Protein AF-A0A354MSX0-F1 (afdb_monomer)

Solvent-accessible surface area (backbone atoms only — not comparable to full-atom values): 4267 Å² total; per-residue (Å²): 131,61,94,89,53,90,86,81,75,86,79,52,98,83,65,55,71,82,73,57,71,82,51,74,69,51,37,52,52,60,17,68,36,65,67,49,77,50,63,53,63,87,61,40,62,65,51,63,61,42,57,70,68,38,73,43,86,79,42,43,76,45,67,74,103

Nearest PDB structures (foldseek):
  7jj8-assembly4_D  TM=8.239E-01  e=3.296E-03  Streptococcus pneumoniae R6
  7jj9-assembly1_A  TM=8.141E-01  e=4.334E-03  Streptococcus pneumoniae R6
  2o1e-assembly1_A  TM=8.301E-01  e=1.955E-02  Bacillus subtilis
  8svc-assembly1_A  TM=8.545E-01  e=4.761E-02  Klebsiella pneumoniae
  6r44-assembly1_A  TM=6.909E-01  e=5.098E-02  Pseudomonas aeruginosa PAO1

pLDDT: mean 85.01, std 8.43, range [53.22, 93.94]

Structure (mmCIF, N/CA/C/O backbone):
data_AF-A0A354MSX0-F1
#
_entry.id   AF-A0A354MSX0-F1
#
loop_
_atom_site.group_PDB
_atom_site.id
_atom_site.type_symbol
_atom_site.label_atom_id
_atom_site.label_alt_id
_atom_site.label_comp_id
_atom_site.label_asym_id
_atom_site.label_entity_id
_atom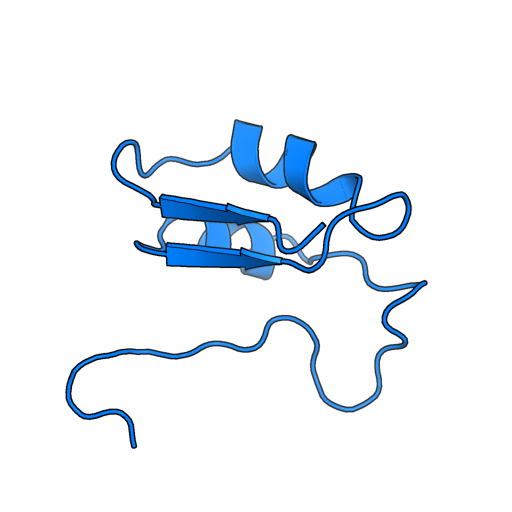_site.label_seq_id
_atom_site.pdbx_PDB_ins_code
_atom_site.Cartn_x
_atom_site.Cartn_y
_atom_site.Cartn_z
_atom_site.occupancy
_atom_site.B_iso_or_equiv
_atom_site.auth_seq_id
_atom_site.auth_comp_id
_atom_site.auth_asym_id
_atom_site.auth_atom_id
_atom_site.pdbx_PDB_model_num
ATOM 1 N N . GLN A 1 1 ? -2.646 -19.240 9.211 1.00 53.22 1 GLN A N 1
ATOM 2 C CA . GLN A 1 1 ? -3.717 -18.285 8.886 1.00 53.22 1 GLN A CA 1
ATOM 3 C C . GLN A 1 1 ? -3.740 -17.278 10.022 1.00 53.22 1 GLN A C 1
ATOM 5 O O . GLN A 1 1 ? -3.614 -17.702 11.164 1.00 53.22 1 GLN A O 1
ATOM 10 N N . ALA A 1 2 ? -3.723 -15.977 9.737 1.00 59.97 2 ALA A N 1
ATOM 11 C CA . ALA A 1 2 ? -3.973 -14.992 10.781 1.00 59.97 2 ALA A CA 1
ATOM 12 C C . ALA A 1 2 ? -5.493 -14.932 10.941 1.00 59.97 2 ALA A C 1
ATOM 14 O O . ALA A 1 2 ? -6.177 -14.375 10.094 1.00 59.97 2 ALA A O 1
ATOM 15 N N . ASP A 1 3 ? -6.033 -15.561 11.981 1.00 80.12 3 ASP A N 1
ATOM 16 C CA . ASP A 1 3 ? -7.488 -15.750 12.111 1.00 80.12 3 ASP A CA 1
ATOM 17 C C . ASP A 1 3 ? -8.267 -14.432 12.289 1.00 80.12 3 ASP A C 1
ATOM 19 O O . ASP A 1 3 ? -9.490 -14.418 12.204 1.00 80.12 3 ASP A O 1
ATOM 23 N N . ASN A 1 4 ? -7.555 -13.319 12.501 1.00 86.94 4 ASN A N 1
ATOM 24 C CA . ASN A 1 4 ? -8.118 -11.987 12.718 1.00 86.94 4 ASN A CA 1
ATOM 25 C C . ASN A 1 4 ? -7.630 -10.937 11.704 1.00 86.94 4 ASN A C 1
ATOM 27 O O . ASN A 1 4 ? -7.902 -9.757 11.900 1.00 86.94 4 ASN A O 1
ATOM 31 N N . ALA A 1 5 ? -6.857 -11.323 10.682 1.00 86.31 5 ALA A N 1
ATOM 32 C CA . ALA A 1 5 ? -6.317 -10.370 9.716 1.00 86.31 5 ALA A CA 1
ATOM 33 C C . ALA A 1 5 ? -6.143 -10.997 8.332 1.00 86.31 5 ALA A C 1
ATOM 35 O O . ALA A 1 5 ? -5.585 -12.087 8.189 1.00 86.31 5 ALA A O 1
ATOM 36 N N . GLU A 1 6 ? -6.567 -10.265 7.308 1.00 89.25 6 GLU A N 1
ATOM 37 C CA . GLU A 1 6 ? -6.257 -10.576 5.920 1.00 89.25 6 GLU A CA 1
ATOM 38 C C . GLU A 1 6 ? -4.930 -9.911 5.551 1.00 89.25 6 GLU A C 1
ATOM 40 O O . GLU A 1 6 ? -4.781 -8.694 5.639 1.00 89.25 6 GLU A O 1
ATOM 45 N N . ILE A 1 7 ? -3.936 -10.724 5.195 1.00 89.56 7 ILE A N 1
ATOM 46 C CA . ILE A 1 7 ? -2.599 -10.242 4.848 1.00 89.56 7 ILE A CA 1
ATOM 47 C C . ILE A 1 7 ? -2.399 -10.457 3.357 1.00 89.56 7 ILE A C 1
ATOM 49 O O . ILE A 1 7 ? -2.372 -11.596 2.889 1.00 89.56 7 ILE A O 1
ATOM 53 N N . THR A 1 8 ? -2.208 -9.353 2.640 1.00 90.06 8 THR A N 1
ATOM 54 C CA . THR A 1 8 ? -1.844 -9.353 1.225 1.00 90.06 8 THR A CA 1
ATOM 55 C C . THR A 1 8 ? -0.420 -8.843 1.076 1.00 90.06 8 THR A C 1
ATOM 57 O O . THR A 1 8 ? -0.085 -7.764 1.560 1.00 90.06 8 THR A O 1
ATOM 60 N N . MET A 1 9 ? 0.421 -9.619 0.398 1.00 89.19 9 MET A N 1
ATOM 61 C CA . MET A 1 9 ? 1.744 -9.172 -0.023 1.00 89.19 9 MET A CA 1
ATOM 62 C C . MET A 1 9 ? 1.622 -8.611 -1.439 1.00 89.19 9 MET A C 1
ATOM 64 O O . MET A 1 9 ? 1.166 -9.316 -2.333 1.00 89.19 9 MET A O 1
ATOM 68 N N . LEU A 1 10 ? 1.980 -7.339 -1.619 1.00 87.44 10 LEU A N 1
ATOM 69 C CA . LEU A 1 10 ? 1.904 -6.675 -2.924 1.00 87.44 10 LEU A CA 1
ATOM 70 C C . LEU A 1 10 ? 3.048 -7.098 -3.856 1.00 87.44 10 LEU A C 1
ATOM 72 O O . LEU A 1 10 ? 2.859 -7.267 -5.056 1.00 87.44 10 LEU A O 1
ATOM 76 N N . LEU A 1 11 ? 4.235 -7.318 -3.288 1.00 83.88 11 LEU A N 1
ATOM 77 C CA . LEU A 1 11 ? 5.386 -7.839 -4.014 1.00 83.88 11 LEU A CA 1
ATOM 78 C C . LEU A 1 11 ? 5.254 -9.361 -4.154 1.00 83.88 11 LEU A C 1
ATOM 80 O O . LEU A 1 11 ? 5.522 -10.099 -3.206 1.00 83.88 11 LEU A O 1
ATOM 84 N N . ASP A 1 12 ? 4.821 -9.831 -5.320 1.00 72.25 12 ASP A N 1
ATOM 85 C CA . ASP A 1 12 ? 4.679 -11.266 -5.578 1.00 72.25 12 ASP A CA 1
ATOM 86 C C . ASP A 1 12 ? 6.035 -11.943 -5.879 1.00 72.25 12 ASP A C 1
ATOM 88 O O . ASP A 1 12 ? 7.040 -11.292 -6.194 1.00 72.25 12 ASP A O 1
ATOM 92 N N . ASN A 1 13 ? 6.080 -13.275 -5.781 1.00 59.41 13 ASN A N 1
ATOM 93 C CA . ASN A 1 13 ? 7.314 -14.062 -5.888 1.00 59.41 13 ASN A CA 1
ATOM 94 C C . ASN A 1 13 ? 7.967 -13.944 -7.277 1.00 59.41 13 ASN A C 1
ATOM 96 O O . ASN A 1 13 ? 7.627 -14.675 -8.207 1.00 59.41 13 ASN A O 1
ATOM 100 N N . GLY A 1 14 ? 8.967 -13.068 -7.391 1.00 65.31 14 GLY A N 1
ATOM 101 C CA . GLY A 1 14 ? 9.806 -12.924 -8.584 1.00 65.31 14 GLY A CA 1
ATOM 102 C C . GLY A 1 14 ? 10.004 -11.488 -9.063 1.00 65.31 14 GLY A C 1
ATOM 103 O O . GLY A 1 14 ? 10.783 -11.281 -9.993 1.00 65.31 14 GLY A O 1
ATOM 104 N N . VAL A 1 15 ? 9.339 -10.508 -8.445 1.00 71.25 15 VAL A N 1
ATOM 105 C CA . VAL A 1 15 ? 9.551 -9.089 -8.749 1.00 71.25 15 VAL A CA 1
ATOM 106 C C . VAL A 1 15 ? 10.665 -8.532 -7.865 1.00 71.25 15 VAL A C 1
ATOM 108 O O . VAL A 1 15 ? 10.684 -8.741 -6.653 1.00 71.25 15 VAL A O 1
ATOM 111 N N . ASP A 1 16 ? 11.621 -7.848 -8.489 1.00 77.69 16 ASP A N 1
ATOM 112 C CA . ASP A 1 16 ? 12.684 -7.135 -7.788 1.00 77.69 16 ASP A CA 1
ATOM 113 C C . ASP A 1 16 ? 12.106 -5.918 -7.052 1.00 77.69 16 ASP A C 1
ATOM 115 O O . ASP A 1 16 ? 11.397 -5.111 -7.652 1.00 77.69 16 ASP A O 1
ATOM 119 N N . LEU A 1 17 ? 12.426 -5.783 -5.761 1.00 73.75 17 LEU A N 1
ATOM 120 C CA . LEU A 1 17 ? 11.910 -4.709 -4.904 1.00 73.75 17 LEU A CA 1
ATOM 121 C C . LEU A 1 17 ? 12.256 -3.320 -5.456 1.00 73.75 17 LEU A C 1
ATOM 123 O O . LEU A 1 17 ? 11.430 -2.418 -5.389 1.00 73.75 17 LEU A O 1
ATOM 127 N N . HIS A 1 18 ? 13.451 -3.148 -6.026 1.00 76.94 18 HIS A N 1
ATOM 128 C CA . HIS A 1 18 ? 13.897 -1.849 -6.537 1.00 76.94 18 HIS A CA 1
ATOM 129 C C . HIS A 1 18 ? 13.208 -1.447 -7.842 1.00 76.94 18 HIS A C 1
ATOM 131 O O . HIS A 1 18 ? 13.303 -0.294 -8.255 1.00 76.94 18 HIS A O 1
ATOM 137 N N . SER A 1 19 ? 12.532 -2.392 -8.493 1.00 78.81 19 SER A N 1
ATOM 138 C CA . SER A 1 19 ? 11.837 -2.191 -9.765 1.00 78.81 19 SER A CA 1
ATOM 139 C C . SER A 1 19 ? 10.324 -2.379 -9.637 1.00 78.81 19 SER A C 1
ATOM 141 O O . SER A 1 19 ? 9.620 -2.388 -10.649 1.00 78.81 19 SER A O 1
ATOM 143 N N . TYR A 1 20 ? 9.821 -2.589 -8.419 1.00 83.94 20 TYR A N 1
ATOM 144 C CA . TYR A 1 20 ? 8.407 -2.817 -8.188 1.00 83.94 20 TYR A CA 1
ATOM 145 C C . TYR A 1 20 ? 7.613 -1.544 -8.470 1.00 83.94 20 TYR A C 1
ATOM 147 O O . TYR A 1 20 ? 7.886 -0.481 -7.919 1.00 83.94 20 TYR A O 1
ATOM 155 N N . GLN A 1 21 ? 6.589 -1.690 -9.302 1.00 83.94 21 GLN A N 1
ATOM 156 C CA . GLN A 1 21 ? 5.584 -0.668 -9.525 1.00 83.94 21 G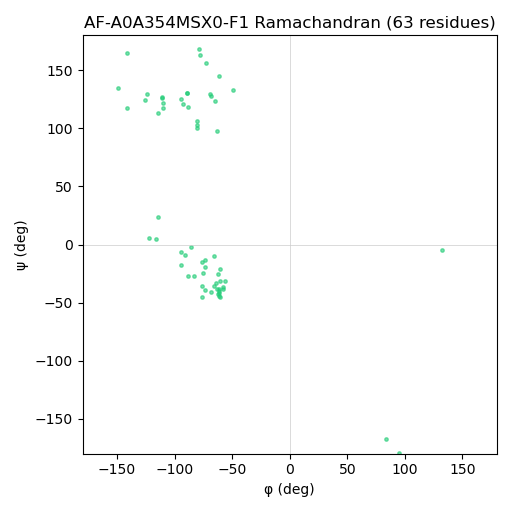LN A CA 1
ATOM 157 C C . GLN A 1 21 ? 4.217 -1.308 -9.269 1.00 83.94 21 GLN A C 1
ATOM 159 O O . GLN A 1 21 ? 3.912 -2.321 -9.907 1.00 83.94 21 GLN A O 1
ATOM 164 N N . PRO A 1 22 ? 3.386 -0.753 -8.371 1.00 86.94 22 PRO A N 1
ATOM 165 C CA . PRO A 1 22 ? 2.052 -1.281 -8.125 1.00 86.94 22 PRO A CA 1
ATOM 166 C C . PRO A 1 22 ? 1.191 -1.226 -9.384 1.00 86.94 22 PRO A C 1
ATOM 168 O O . PRO A 1 22 ? 1.251 -0.281 -10.176 1.00 86.94 22 PRO A O 1
ATOM 171 N N . THR A 1 23 ? 0.338 -2.231 -9.539 1.00 89.12 23 THR A N 1
ATOM 172 C CA . THR A 1 23 ? -0.733 -2.199 -10.534 1.00 89.12 23 THR A CA 1
ATOM 173 C C . THR A 1 23 ? -1.910 -1.358 -10.035 1.00 89.12 23 THR A C 1
ATOM 175 O O . THR A 1 23 ? -2.000 -1.013 -8.856 1.00 89.12 23 THR A O 1
ATOM 178 N N . ALA A 1 24 ? -2.859 -1.044 -10.920 1.00 88.56 24 ALA A N 1
ATOM 179 C CA . ALA A 1 24 ? -4.098 -0.379 -10.511 1.00 88.56 24 ALA A CA 1
ATOM 180 C C . ALA A 1 24 ? -4.868 -1.193 -9.453 1.00 88.56 24 ALA A C 1
ATOM 182 O O . ALA A 1 24 ? -5.414 -0.617 -8.514 1.00 88.56 24 ALA A O 1
ATOM 183 N N . ASP A 1 25 ? -4.855 -2.524 -9.565 1.00 88.75 25 ASP A N 1
ATOM 184 C CA . ASP A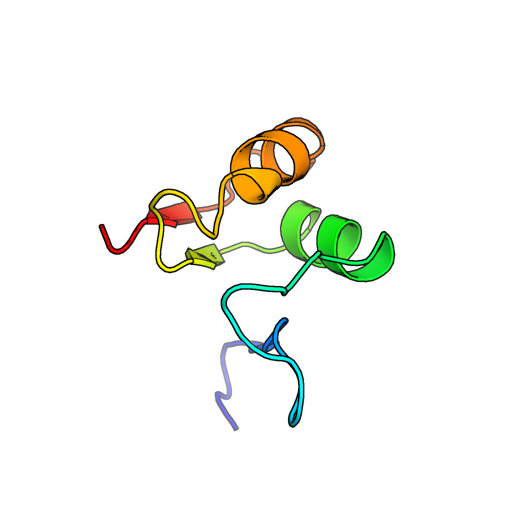 1 25 ? -5.497 -3.413 -8.594 1.00 88.75 25 ASP A CA 1
ATOM 185 C C . ASP A 1 25 ? -4.812 -3.337 -7.223 1.00 88.75 25 ASP A C 1
ATOM 187 O O . ASP A 1 25 ? -5.483 -3.383 -6.193 1.00 88.75 25 ASP A O 1
ATOM 191 N N . ASP A 1 26 ? -3.488 -3.175 -7.189 1.00 90.19 26 ASP A N 1
ATOM 192 C CA . ASP A 1 26 ? -2.743 -3.004 -5.939 1.00 90.19 26 ASP A CA 1
ATOM 193 C C . ASP A 1 26 ? -3.062 -1.666 -5.276 1.00 90.19 26 ASP A C 1
ATOM 195 O O . ASP A 1 26 ? -3.281 -1.622 -4.068 1.00 90.19 26 ASP A O 1
ATOM 199 N N . ILE A 1 27 ? -3.178 -0.588 -6.057 1.00 89.31 27 ILE A N 1
ATOM 200 C CA . ILE A 1 27 ? -3.583 0.729 -5.544 1.00 89.31 27 ILE A CA 1
ATOM 201 C C . ILE A 1 27 ? -4.993 0.665 -4.944 1.00 89.31 27 ILE A C 1
ATOM 203 O O . ILE A 1 27 ? -5.219 1.200 -3.861 1.00 89.31 27 ILE A O 1
ATOM 207 N N . ILE A 1 28 ? -5.927 -0.040 -5.592 1.00 88.81 28 ILE A N 1
ATOM 208 C CA . ILE A 1 28 ? -7.283 -0.240 -5.058 1.00 88.81 28 ILE A CA 1
ATOM 209 C C . ILE A 1 28 ? -7.235 -0.990 -3.720 1.00 88.81 28 ILE A C 1
ATOM 211 O O . ILE A 1 28 ? -7.896 -0.576 -2.768 1.00 88.81 28 ILE A O 1
ATOM 215 N N . LYS A 1 29 ? -6.426 -2.052 -3.611 1.00 90.00 29 LYS A N 1
ATOM 216 C CA . LYS A 1 29 ? -6.259 -2.793 -2.349 1.00 90.00 29 LYS A CA 1
ATOM 217 C C . LYS A 1 29 ? -5.663 -1.924 -1.245 1.00 90.00 29 LYS A C 1
ATOM 219 O O . LYS A 1 29 ? -6.133 -1.985 -0.115 1.00 90.00 29 LYS A O 1
ATOM 224 N N . ILE A 1 30 ? -4.650 -1.115 -1.561 1.00 91.56 30 ILE A N 1
ATOM 225 C CA . ILE A 1 30 ? -4.056 -0.166 -0.607 1.00 91.56 30 ILE A CA 1
ATOM 226 C C . ILE A 1 30 ? -5.115 0.839 -0.145 1.00 91.56 30 ILE A C 1
ATOM 228 O O . ILE A 1 30 ? -5.248 1.083 1.047 1.00 91.56 30 ILE A O 1
ATOM 232 N N . SER A 1 31 ? -5.900 1.383 -1.074 1.00 90.00 31 SER A N 1
ATOM 233 C CA . SER A 1 31 ? -6.931 2.387 -0.793 1.00 90.00 31 SER A CA 1
ATOM 234 C C . SER A 1 31 ? -8.034 1.901 0.160 1.00 90.00 31 SER A C 1
ATOM 236 O O . SER A 1 31 ? -8.610 2.714 0.891 1.00 90.00 31 SER A O 1
ATOM 238 N N . ASP A 1 32 ? -8.349 0.604 0.132 1.00 89.69 32 ASP A N 1
ATOM 239 C CA . ASP A 1 32 ? -9.410 -0.012 0.941 1.00 89.69 32 ASP A CA 1
ATOM 240 C C . ASP A 1 32 ? -8.901 -0.612 2.265 1.00 89.69 32 ASP A C 1
ATOM 242 O O . ASP A 1 32 ? -9.683 -0.851 3.182 1.00 89.69 32 ASP A O 1
ATOM 246 N N . CYS A 1 33 ? -7.594 -0.848 2.409 1.00 93.00 33 CYS A N 1
ATOM 247 C CA . CYS A 1 33 ? -7.065 -1.537 3.584 1.00 93.00 33 CYS A CA 1
ATOM 248 C C . CYS A 1 33 ? -7.088 -0.679 4.864 1.00 93.00 33 CYS A C 1
ATOM 250 O O . CYS A 1 33 ? -7.067 0.553 4.832 1.00 93.00 33 CYS A O 1
ATOM 252 N N . ASP A 1 34 ? -7.092 -1.345 6.022 1.00 93.56 34 ASP A N 1
ATOM 253 C CA . ASP A 1 34 ? -7.014 -0.687 7.334 1.00 93.56 34 ASP A CA 1
ATOM 254 C C . ASP A 1 34 ? -5.573 -0.349 7.748 1.00 93.56 34 ASP A C 1
ATO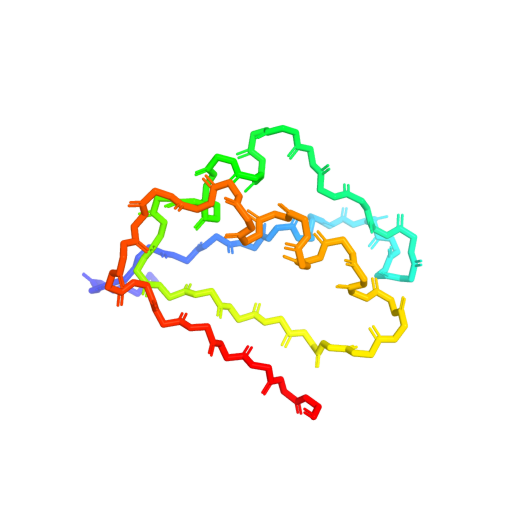M 256 O O . ASP A 1 34 ? -5.335 0.582 8.524 1.00 93.56 34 ASP A O 1
ATOM 260 N N . LEU A 1 35 ? -4.600 -1.119 7.254 1.00 93.06 35 LEU A N 1
ATOM 261 C CA . LEU A 1 35 ? -3.186 -0.996 7.591 1.00 93.06 35 LEU A CA 1
ATOM 262 C C . LEU A 1 35 ? -2.324 -1.239 6.351 1.00 93.06 35 LEU A C 1
ATOM 264 O O . LEU A 1 35 ? -2.278 -2.353 5.830 1.00 93.06 35 LEU A O 1
ATOM 268 N N . PHE A 1 36 ? -1.573 -0.216 5.958 1.00 93.94 36 PHE A N 1
ATOM 269 C CA . PHE A 1 36 ? -0.583 -0.280 4.896 1.00 93.94 36 PHE A CA 1
ATOM 270 C C . PHE A 1 36 ? 0.829 -0.142 5.476 1.00 93.94 36 PHE A C 1
ATOM 272 O O . PHE A 1 36 ? 1.124 0.804 6.211 1.00 93.94 36 PHE A O 1
ATOM 279 N N . VAL A 1 37 ? 1.705 -1.097 5.159 1.00 92.19 37 VAL A N 1
ATOM 280 C CA . VAL A 1 37 ? 3.098 -1.134 5.625 1.00 92.19 37 VAL A CA 1
ATOM 281 C C . VAL A 1 37 ? 4.020 -1.203 4.416 1.00 92.19 37 VAL A C 1
ATOM 283 O O . VAL A 1 37 ? 3.841 -2.067 3.559 1.00 92.19 37 VAL A O 1
ATOM 286 N N . TYR A 1 38 ? 5.013 -0.319 4.371 1.00 91.69 38 TYR A N 1
ATOM 287 C CA . TYR A 1 38 ? 6.001 -0.240 3.293 1.00 91.69 38 TYR A CA 1
ATOM 288 C C . TYR A 1 38 ? 7.392 0.085 3.854 1.00 91.69 38 TYR A C 1
ATOM 290 O O . TYR A 1 38 ? 7.528 0.454 5.024 1.00 91.69 38 TYR A O 1
ATOM 298 N N . VAL A 1 39 ? 8.439 -0.119 3.050 1.00 88.12 39 VAL A N 1
ATOM 299 C CA . VAL A 1 39 ? 9.827 0.015 3.516 1.00 88.12 39 VAL A CA 1
ATOM 300 C C . VAL A 1 39 ? 10.208 1.487 3.637 1.00 88.12 39 VAL A C 1
ATOM 302 O O . VAL A 1 39 ? 10.765 1.876 4.660 1.00 88.12 39 VAL A O 1
ATOM 305 N N . GLY A 1 40 ? 9.869 2.286 2.627 1.00 84.50 40 GLY A N 1
ATOM 306 C CA . GLY A 1 40 ? 10.210 3.696 2.493 1.00 84.50 40 GLY A CA 1
ATOM 307 C C . GLY A 1 40 ? 11.474 3.943 1.666 1.00 84.50 40 GLY A C 1
ATOM 308 O O . GLY A 1 40 ? 12.135 3.022 1.183 1.00 84.50 40 GLY A O 1
ATOM 309 N N . GLY A 1 41 ? 11.836 5.219 1.522 1.00 84.25 41 GLY A N 1
ATOM 310 C CA . GLY A 1 41 ? 13.000 5.655 0.743 1.00 84.25 41 GLY A CA 1
ATOM 311 C C . GLY A 1 41 ? 12.723 5.787 -0.758 1.00 84.25 41 GLY A C 1
ATOM 312 O O . GLY A 1 41 ? 11.575 5.776 -1.192 1.00 84.25 41 GLY A O 1
ATOM 313 N N . GLU A 1 42 ? 13.788 5.920 -1.553 1.00 79.88 42 GLU A N 1
ATOM 314 C CA . GLU A 1 42 ? 13.701 6.214 -2.997 1.00 79.88 42 GLU A CA 1
ATOM 315 C C . GLU A 1 42 ? 12.986 5.115 -3.805 1.00 79.88 42 GLU A C 1
ATOM 317 O O . GLU A 1 42 ? 12.416 5.387 -4.855 1.00 79.88 42 GLU A O 1
ATOM 322 N N . SER A 1 43 ? 12.983 3.865 -3.329 1.00 76.38 43 SER A N 1
ATOM 323 C CA . SER A 1 43 ? 12.301 2.759 -4.021 1.00 76.38 43 SER A CA 1
ATOM 324 C C . SER A 1 43 ? 10.773 2.779 -3.864 1.00 76.38 43 SER A C 1
ATOM 326 O O . SER A 1 43 ? 10.084 2.125 -4.641 1.00 76.38 43 SER A O 1
ATOM 328 N N . ASP A 1 44 ? 10.238 3.549 -2.911 1.00 83.56 44 ASP A N 1
ATOM 329 C CA . ASP A 1 44 ? 8.808 3.583 -2.581 1.00 83.56 44 ASP A CA 1
ATOM 330 C C . ASP A 1 44 ? 8.152 4.944 -2.898 1.00 83.56 44 ASP A C 1
ATOM 332 O O . ASP A 1 44 ? 7.105 5.273 -2.346 1.00 83.56 44 ASP A O 1
ATOM 336 N N . GLU A 1 45 ? 8.714 5.747 -3.814 1.00 84.50 45 GLU A N 1
ATOM 337 C CA . GLU A 1 45 ? 8.132 7.049 -4.213 1.00 84.50 45 GLU A CA 1
ATOM 338 C C . GLU A 1 45 ? 6.680 6.931 -4.716 1.00 84.50 45 GLU A C 1
ATOM 340 O O . GLU A 1 45 ? 5.853 7.816 -4.491 1.00 84.50 45 GLU A O 1
ATOM 345 N N . TRP A 1 46 ? 6.335 5.796 -5.331 1.00 86.12 46 TRP A N 1
ATOM 346 C CA . TRP A 1 46 ? 4.982 5.485 -5.800 1.00 86.12 46 TRP A CA 1
ATOM 347 C C . TRP A 1 46 ? 3.934 5.459 -4.676 1.00 86.12 46 TRP A C 1
ATOM 349 O O . TRP A 1 46 ? 2.739 5.605 -4.947 1.00 86.12 46 TRP A O 1
ATOM 359 N N . VAL A 1 47 ? 4.355 5.280 -3.418 1.00 89.75 47 VAL A N 1
ATOM 360 C CA . VAL A 1 47 ? 3.458 5.228 -2.258 1.00 89.75 47 VAL A CA 1
ATOM 361 C C . VAL A 1 47 ? 2.734 6.553 -2.067 1.00 89.75 47 VAL A C 1
ATOM 363 O O . VAL A 1 47 ? 1.546 6.549 -1.752 1.00 89.75 47 VAL A O 1
ATOM 366 N N . GLU A 1 48 ? 3.395 7.689 -2.294 1.00 87.00 48 GLU A N 1
ATOM 367 C CA . GLU A 1 48 ? 2.745 8.992 -2.129 1.00 87.00 48 GLU A CA 1
ATOM 368 C C . GLU A 1 48 ? 1.558 9.161 -3.079 1.00 87.00 48 GLU A C 1
ATOM 370 O O . GLU A 1 48 ? 0.513 9.679 -2.684 1.00 87.00 48 GLU A O 1
ATOM 375 N N . ASP A 1 49 ? 1.700 8.696 -4.319 1.00 87.06 49 ASP A N 1
ATOM 376 C CA . ASP A 1 49 ? 0.633 8.752 -5.313 1.00 87.06 49 ASP A CA 1
ATOM 377 C C . ASP A 1 49 ? -0.472 7.733 -5.017 1.00 87.06 49 ASP A C 1
ATOM 379 O O . ASP A 1 49 ? -1.650 8.076 -5.102 1.00 87.06 49 ASP A O 1
ATOM 383 N N . ALA A 1 50 ? -0.121 6.524 -4.568 1.00 87.56 50 ALA A N 1
ATOM 384 C CA . ALA A 1 50 ? -1.107 5.532 -4.138 1.00 87.56 50 ALA A CA 1
ATOM 385 C C . ALA A 1 50 ? -1.948 6.026 -2.944 1.00 87.56 50 ALA A C 1
ATOM 387 O O . ALA A 1 50 ? -3.155 5.797 -2.892 1.00 87.56 50 ALA A O 1
ATOM 388 N N . LEU A 1 51 ? -1.332 6.746 -2.001 1.00 88.25 51 LEU A N 1
ATOM 389 C CA . LEU A 1 51 ? -2.012 7.290 -0.824 1.00 88.25 51 LEU A CA 1
ATOM 390 C C . LEU A 1 51 ? -2.883 8.516 -1.130 1.00 88.25 51 LEU A C 1
ATOM 392 O O . LEU A 1 51 ? -3.836 8.768 -0.395 1.00 88.25 51 LEU A O 1
ATOM 396 N N . LYS A 1 52 ? -2.608 9.274 -2.201 1.00 86.56 52 LYS A N 1
ATOM 397 C CA . LYS A 1 52 ? -3.496 10.372 -2.642 1.00 86.56 52 LYS A CA 1
ATOM 398 C C . LYS A 1 52 ? -4.867 9.861 -3.076 1.00 86.56 52 LYS A C 1
ATOM 400 O O . LYS A 1 52 ? -5.862 10.550 -2.866 1.00 86.56 52 LYS A O 1
ATOM 405 N N . GLU A 1 53 ? -4.904 8.660 -3.644 1.00 81.06 53 GLU A N 1
ATOM 406 C CA . GLU A 1 53 ? -6.129 7.997 -4.095 1.00 81.06 53 GLU A CA 1
ATOM 407 C C . GLU A 1 53 ? -6.826 7.211 -2.969 1.00 81.06 53 GLU A C 1
ATOM 409 O O . GLU A 1 53 ? -7.902 6.656 -3.186 1.00 81.06 53 GLU A O 1
ATOM 414 N N . ALA A 1 54 ? -6.249 7.176 -1.760 1.00 84.62 54 ALA A N 1
ATOM 415 C 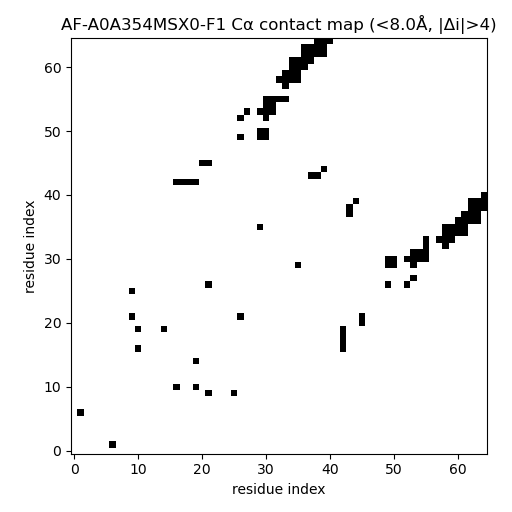CA . ALA A 1 54 ? -6.783 6.392 -0.656 1.00 84.62 54 ALA A CA 1
ATOM 416 C C . ALA A 1 54 ? -8.155 6.902 -0.191 1.00 84.62 54 ALA A C 1
ATOM 418 O O . ALA A 1 54 ? -8.335 8.051 0.224 1.00 84.62 54 ALA A O 1
ATOM 419 N N . THR A 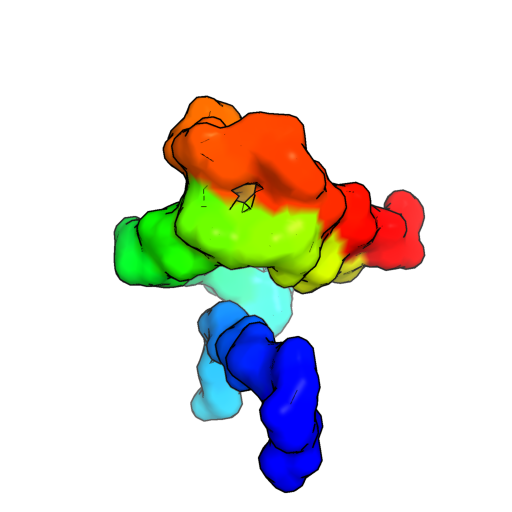1 55 ? -9.134 6.004 -0.205 1.00 83.50 55 THR A N 1
ATOM 420 C CA . THR A 1 55 ? -10.512 6.282 0.201 1.00 83.50 55 THR A CA 1
ATOM 421 C C . THR A 1 55 ? -10.745 6.065 1.694 1.00 83.50 55 THR A C 1
ATOM 423 O O . THR A 1 55 ? -11.622 6.712 2.276 1.00 83.50 55 THR A O 1
ATOM 426 N N . ASN A 1 56 ? -9.963 5.186 2.330 1.00 88.00 56 ASN A N 1
ATOM 427 C CA . ASN A 1 56 ? -10.056 4.919 3.761 1.00 88.00 56 ASN A CA 1
ATOM 428 C C . ASN A 1 56 ? -9.323 5.995 4.585 1.00 88.00 56 ASN A C 1
ATOM 430 O O . ASN A 1 56 ? -8.097 6.024 4.673 1.00 88.00 56 ASN A O 1
ATOM 434 N N . LYS A 1 57 ? -10.092 6.872 5.240 1.00 84.56 57 LYS A N 1
ATOM 435 C CA . LYS A 1 57 ? -9.559 7.964 6.077 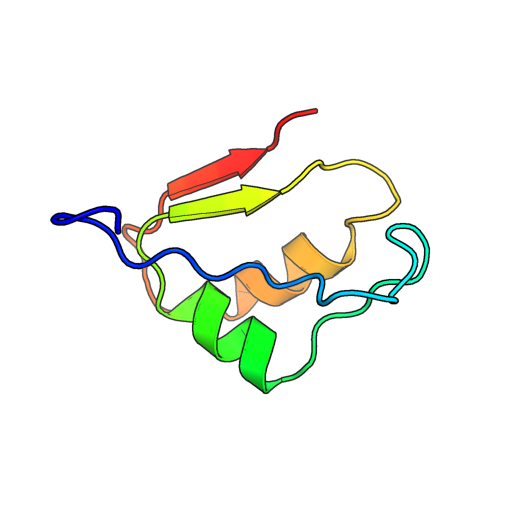1.00 84.56 57 LYS A CA 1
ATOM 436 C C . LYS A 1 57 ? -8.978 7.496 7.411 1.00 84.56 57 LYS A C 1
ATOM 438 O O . LYS A 1 57 ? -8.230 8.248 8.033 1.00 84.56 57 LYS A O 1
ATOM 443 N N . ASP A 1 58 ? -9.339 6.297 7.855 1.00 91.00 58 ASP A N 1
ATOM 444 C CA . ASP A 1 58 ? -8.885 5.732 9.125 1.00 91.00 58 ASP A CA 1
ATOM 445 C C . ASP A 1 58 ? -7.653 4.831 8.962 1.00 91.00 58 ASP A C 1
ATOM 447 O O . ASP A 1 58 ? -7.049 4.449 9.976 1.00 91.00 58 ASP A O 1
ATOM 451 N N . MET A 1 59 ? -7.247 4.572 7.708 1.00 93.50 59 MET A N 1
ATOM 452 C CA . MET A 1 59 ? -6.092 3.757 7.346 1.00 93.50 59 MET A CA 1
ATOM 453 C C . MET A 1 59 ? -4.850 4.180 8.131 1.00 93.50 59 MET A C 1
ATOM 455 O O . MET A 1 59 ? -4.504 5.361 8.247 1.00 93.50 59 MET A O 1
ATOM 459 N N . LYS A 1 60 ? -4.154 3.185 8.676 1.00 93.88 60 LYS A N 1
ATOM 460 C CA . LYS A 1 60 ? -2.851 3.372 9.304 1.00 93.88 60 LYS A CA 1
ATOM 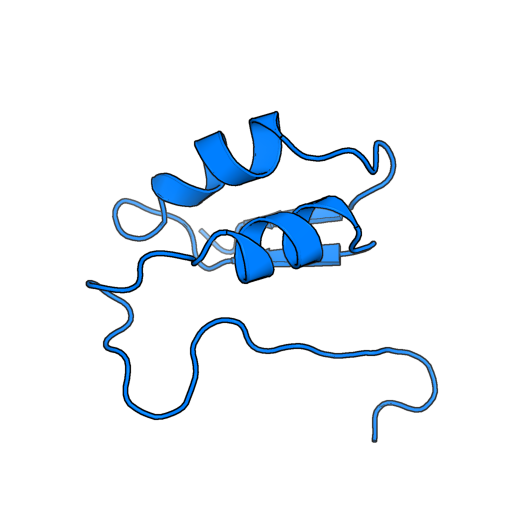461 C C . LYS A 1 60 ? -1.768 3.096 8.282 1.00 93.88 60 LYS A C 1
ATOM 463 O O . LYS A 1 60 ? -1.728 2.032 7.683 1.00 93.88 60 LYS A O 1
ATOM 468 N N . VAL A 1 61 ? -0.882 4.065 8.111 1.00 93.19 61 VAL A N 1
ATOM 469 C CA . VAL A 1 61 ? 0.261 3.965 7.209 1.00 93.19 61 VAL A CA 1
ATOM 470 C C . VAL A 1 61 ? 1.520 3.887 8.064 1.00 93.19 61 VAL A C 1
ATOM 472 O O . VAL A 1 61 ? 1.758 4.770 8.890 1.00 93.19 61 VAL A O 1
ATOM 475 N N . ILE A 1 62 ? 2.299 2.819 7.900 1.00 93.25 62 ILE A N 1
ATOM 476 C CA . ILE A 1 62 ? 3.564 2.610 8.607 1.00 93.25 62 ILE A CA 1
ATOM 477 C C . ILE A 1 62 ? 4.703 2.639 7.591 1.00 93.25 62 ILE A C 1
ATOM 479 O O . ILE A 1 62 ? 4.822 1.737 6.763 1.00 93.25 62 ILE A O 1
ATOM 483 N N . ASN A 1 63 ? 5.542 3.665 7.710 1.00 92.00 63 ASN A N 1
ATOM 484 C CA . ASN A 1 63 ? 6.848 3.740 7.067 1.00 92.00 63 ASN A CA 1
ATOM 485 C C . ASN A 1 63 ? 7.899 3.115 7.998 1.00 92.00 63 ASN A C 1
ATOM 487 O O . ASN A 1 63 ? 7.927 3.440 9.188 1.00 92.00 63 ASN A O 1
ATOM 491 N N . LEU A 1 64 ? 8.725 2.206 7.478 1.00 89.31 64 LEU A N 1
ATOM 492 C CA . LEU A 1 64 ? 9.773 1.528 8.249 1.00 89.31 64 LEU A CA 1
ATOM 493 C C . LEU A 1 64 ? 11.130 2.254 8.220 1.00 89.31 64 LEU A C 1
ATOM 495 O O . LEU A 1 64 ? 12.019 1.870 8.986 1.00 89.31 64 LEU A O 1
ATOM 499 N N . LEU A 1 65 ? 11.276 3.283 7.3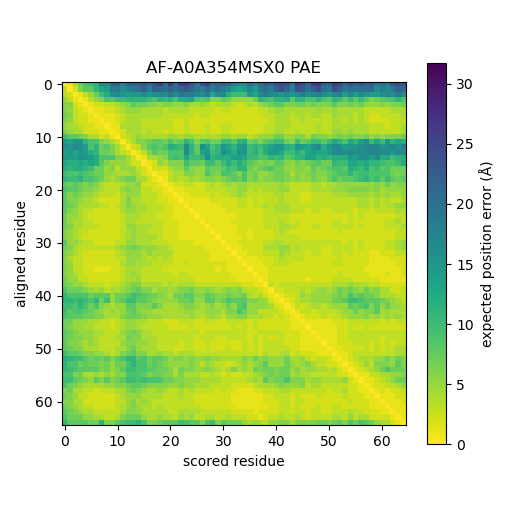79 1.00 84.62 65 LEU A N 1
ATOM 500 C CA . LEU A 1 65 ? 12.442 4.170 7.284 1.00 84.62 65 LEU A CA 1
ATOM 501 C C . LEU A 1 65 ? 12.269 5.476 8.065 1.00 84.62 65 LEU A C 1
ATOM 503 O O . LEU A 1 65 ? 11.164 6.068 8.025 1.00 84.62 65 LEU A O 1
#

Sequence (65 aa):
QADNAEITMLLDNGVDLHSYQPTADDIIKISDCDLFVYVGGESDEWVEDALKEATNKDMKVINLL

Secondary structure (DSSP, 8-state):
--TT-----SS-TT--GGG----HHHHHHHHH-SEEEE--SGGGTHHHHHHHT---TT-EEEE--

Radius of gyration: 11.91 Å; Cα contacts (8 Å, |Δi|>4): 60; chains: 1; bounding box: 24×29×23 Å

Foldseek 3Di:
DPPPDDDDDQDDPPDDLQPDDGDPVRLVVLLPDQEAEDADDPSVPNVVVSVVNRPDPNHHYDHND

Mean predicted aligned error: 4.96 Å